Protein AF-A0AAW8AP44-F1 (afdb_monomer)

Solvent-accessible surface area (backbone atoms only — not comparable to full-atom values): 5124 Å² total; per-residue (Å²): 106,72,69,52,53,54,52,52,51,50,49,40,36,72,42,49,36,34,57,89,45,30,62,63,28,42,56,59,47,49,74,76,44,60,76,96,50,34,71,64,47,53,52,55,52,49,56,50,40,51,51,29,45,73,51,39,26,38,32,41,62,49,75,75,46,78,46,77,40,75,96,72,78,40,69,52,76,43,63,50,75,48,75,32,61,50,93,49,74,135

Organism: Klebsiella pneumoniae (NCBI:txid573)

Sequence (90 aa):
SYLQQMALSFIALRLNVSPEIVDASHQALLQYIRPGAQNQMKVILAEEAKLIKKDNVNSAFFQTSVRVWPQYGRVEIRGIRKTWIGNSEP

pLDDT: mean 95.24, std 8.08, range [54.19, 98.62]

Mean predicted aligned error: 3.32 Å

Structure (mmCIF, N/CA/C/O backbone):
data_AF-A0AAW8AP44-F1
#
_entry.id   AF-A0AAW8AP44-F1
#
loop_
_atom_site.group_PDB
_atom_site.id
_atom_site.type_symbol
_atom_site.label_atom_id
_atom_site.label_alt_id
_atom_site.label_comp_id
_atom_site.label_asym_id
_atom_site.label_entity_id
_atom_site.label_seq_id
_atom_site.pdbx_PDB_ins_code
_atom_site.Cartn_x
_atom_site.Cartn_y
_atom_site.Cartn_z
_atom_site.occupancy
_atom_site.B_iso_or_equiv
_atom_site.auth_seq_id
_atom_site.auth_comp_id
_atom_site.auth_asym_id
_atom_site.auth_atom_id
_atom_site.pdbx_PDB_model_num
ATOM 1 N N . SER A 1 1 ? -17.580 4.711 5.734 1.00 87.38 1 SER A N 1
ATOM 2 C CA . SER A 1 1 ? -17.265 4.971 7.161 1.00 87.38 1 SER A CA 1
ATOM 3 C C . SER A 1 1 ? -15.777 5.281 7.317 1.00 87.38 1 SER A C 1
ATOM 5 O O . SER A 1 1 ? -15.026 5.004 6.387 1.00 87.38 1 SER A O 1
ATOM 7 N N . TYR A 1 2 ? -15.333 5.815 8.463 1.00 94.19 2 TYR A N 1
ATOM 8 C CA . TYR A 1 2 ? -13.905 6.079 8.725 1.00 94.19 2 TYR A CA 1
ATOM 9 C C . TYR A 1 2 ? -13.034 4.824 8.552 1.00 94.19 2 TYR A C 1
ATOM 11 O O . TYR A 1 2 ? -12.053 4.839 7.815 1.00 94.19 2 TYR A 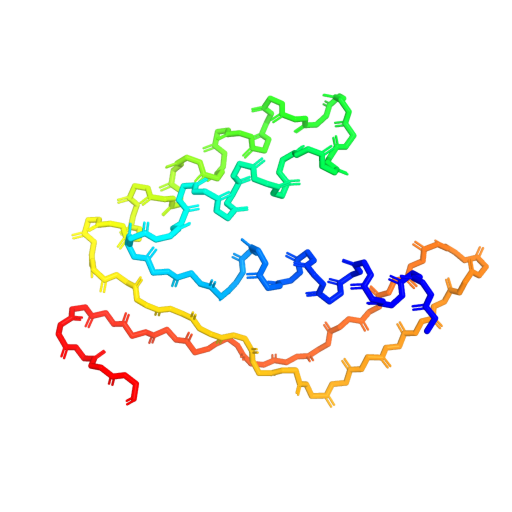O 1
ATOM 19 N N . LEU A 1 3 ? -13.458 3.699 9.141 1.00 95.44 3 LEU A N 1
ATOM 20 C CA . LEU A 1 3 ? -12.742 2.423 9.051 1.00 95.44 3 LEU A CA 1
ATOM 21 C C . LEU A 1 3 ? -12.541 1.966 7.594 1.00 95.44 3 LEU A C 1
ATOM 23 O O . LEU A 1 3 ? -11.466 1.498 7.228 1.00 95.44 3 LEU A O 1
ATOM 27 N N . GLN A 1 4 ? -13.558 2.152 6.747 1.00 97.12 4 GLN A N 1
ATOM 28 C CA . GLN A 1 4 ? -13.470 1.862 5.316 1.00 97.12 4 GLN A CA 1
ATOM 29 C C . GLN A 1 4 ? -12.456 2.757 4.601 1.00 97.12 4 GLN A C 1
ATOM 31 O O . GLN A 1 4 ? -11.662 2.254 3.814 1.00 97.12 4 GLN A O 1
ATOM 36 N N . GLN A 1 5 ? -12.484 4.066 4.861 1.00 96.88 5 GLN A N 1
ATOM 37 C CA . GLN A 1 5 ? -11.565 5.018 4.231 1.00 96.88 5 GLN A CA 1
ATOM 38 C C . GLN A 1 5 ? -10.115 4.705 4.605 1.00 96.88 5 GLN A C 1
ATOM 40 O O . GLN A 1 5 ? -9.271 4.624 3.721 1.00 96.88 5 GLN A O 1
ATOM 45 N N . MET A 1 6 ? -9.847 4.417 5.883 1.00 97.31 6 MET A N 1
ATOM 46 C CA . MET A 1 6 ? -8.518 4.000 6.340 1.00 97.31 6 MET A CA 1
ATOM 47 C C . MET A 1 6 ? -8.043 2.726 5.636 1.00 97.31 6 MET A C 1
ATOM 49 O O . MET A 1 6 ? -6.927 2.683 5.125 1.00 97.31 6 MET A O 1
ATOM 53 N N . ALA A 1 7 ? -8.898 1.703 5.545 1.00 97.56 7 ALA A N 1
ATOM 54 C CA . ALA A 1 7 ? -8.544 0.457 4.872 1.00 97.56 7 ALA A CA 1
ATOM 55 C C . ALA A 1 7 ? -8.247 0.656 3.375 1.00 97.56 7 ALA A C 1
ATOM 57 O O . ALA A 1 7 ? -7.293 0.075 2.859 1.00 97.56 7 ALA A O 1
ATOM 58 N N . LEU A 1 8 ? -9.021 1.499 2.684 1.00 97.50 8 LEU A N 1
ATOM 59 C CA . LEU A 1 8 ? -8.769 1.845 1.282 1.00 97.50 8 LEU A CA 1
ATOM 60 C C . LEU A 1 8 ? -7.437 2.584 1.110 1.00 97.50 8 LEU A C 1
ATOM 62 O O . LEU A 1 8 ? -6.672 2.245 0.208 1.00 97.50 8 LEU A O 1
ATOM 66 N N . SER A 1 9 ? -7.122 3.524 2.005 1.00 97.88 9 SER A N 1
ATOM 67 C CA . SER A 1 9 ? -5.826 4.209 2.015 1.00 97.88 9 SER A CA 1
ATOM 68 C C . SER A 1 9 ? -4.669 3.228 2.212 1.00 97.88 9 SER A C 1
ATOM 70 O O . SER A 1 9 ? -3.672 3.308 1.500 1.00 97.88 9 SER A O 1
ATOM 72 N N . PHE A 1 10 ? -4.804 2.254 3.118 1.00 97.81 10 PHE A N 1
ATOM 73 C CA . PHE A 1 10 ? -3.766 1.242 3.338 1.00 97.81 10 PHE A CA 1
ATOM 74 C C . PHE A 1 10 ? -3.536 0.366 2.107 1.00 97.81 10 PHE A C 1
ATOM 76 O O . PHE A 1 10 ? -2.391 0.084 1.763 1.00 97.81 10 PHE A O 1
ATOM 83 N N . ILE A 1 11 ? -4.607 -0.035 1.416 1.00 97.75 11 ILE A N 1
ATOM 84 C CA . ILE A 1 11 ? -4.501 -0.794 0.167 1.00 97.75 11 ILE A CA 1
ATOM 85 C C . ILE A 1 11 ? -3.797 0.021 -0.919 1.00 97.75 11 ILE A C 1
ATOM 87 O O . ILE A 1 11 ? -2.922 -0.518 -1.592 1.00 97.75 11 ILE A O 1
ATOM 91 N N .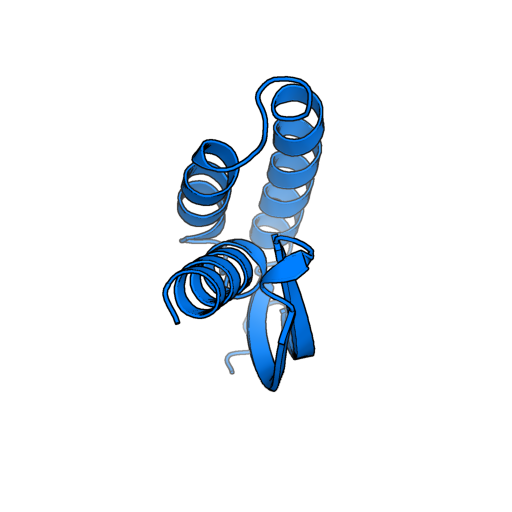 ALA A 1 12 ? -4.115 1.310 -1.058 1.00 97.69 12 ALA A N 1
ATOM 92 C CA . ALA A 1 12 ? -3.444 2.177 -2.021 1.00 97.69 12 ALA A CA 1
ATOM 93 C C . ALA A 1 12 ? -1.941 2.304 -1.720 1.00 97.69 12 ALA A C 1
ATOM 95 O O . ALA A 1 12 ? -1.125 2.040 -2.597 1.00 97.69 12 ALA A O 1
ATOM 96 N N . LEU A 1 13 ? -1.567 2.594 -0.468 1.00 98.31 13 LEU A N 1
ATOM 97 C CA . LEU A 1 13 ? -0.161 2.686 -0.043 1.00 98.31 13 LEU A CA 1
ATOM 98 C C . LEU A 1 13 ? 0.618 1.378 -0.241 1.00 98.31 13 LEU A C 1
ATOM 100 O O . LEU A 1 13 ? 1.842 1.386 -0.349 1.00 98.31 13 LEU A O 1
ATOM 104 N N . ARG A 1 14 ? -0.080 0.241 -0.255 1.00 97.44 14 ARG A N 1
ATOM 105 C CA . ARG A 1 14 ? 0.538 -1.079 -0.340 1.00 97.44 14 ARG A CA 1
ATOM 106 C C . ARG A 1 14 ? 0.631 -1.635 -1.758 1.00 97.44 14 ARG A C 1
ATOM 108 O O . ARG A 1 14 ? 1.568 -2.378 -2.042 1.00 97.44 14 ARG A O 1
ATOM 115 N N . LEU A 1 15 ? -0.379 -1.378 -2.589 1.00 97.69 15 LEU A N 1
ATOM 116 C CA . LEU A 1 15 ? -0.596 -2.080 -3.860 1.00 97.69 15 LEU A CA 1
ATOM 117 C C . LEU A 1 15 ? -0.662 -1.154 -5.082 1.00 97.69 15 LEU A C 1
ATOM 119 O O . LEU A 1 15 ? -0.667 -1.669 -6.198 1.00 97.69 15 LEU A O 1
ATOM 123 N N . ASN A 1 16 ? -0.716 0.169 -4.885 1.00 97.75 16 ASN A N 1
ATOM 124 C CA . ASN A 1 16 ? -0.645 1.161 -5.960 1.00 97.75 16 ASN A CA 1
ATOM 125 C C . ASN A 1 16 ? 0.728 1.830 -5.912 1.00 97.75 16 ASN A C 1
ATOM 127 O O . ASN A 1 16 ? 0.890 2.907 -5.337 1.00 97.75 16 ASN A O 1
ATOM 131 N N . VAL A 1 17 ? 1.732 1.141 -6.445 1.00 98.19 17 VAL A N 1
ATOM 132 C CA . VAL A 1 17 ? 3.137 1.544 -6.329 1.00 98.19 17 VAL A CA 1
ATOM 133 C C . VAL A 1 17 ? 3.867 1.425 -7.660 1.00 98.19 17 VAL A C 1
ATOM 135 O O . VAL A 1 17 ? 3.555 0.555 -8.477 1.00 98.19 17 VAL A O 1
ATOM 138 N N . SER A 1 18 ? 4.856 2.298 -7.821 1.00 97.69 18 SER A N 1
ATOM 139 C CA . SER A 1 18 ? 5.835 2.352 -8.906 1.00 97.69 18 SER A CA 1
ATOM 140 C C . SER A 1 18 ? 7.248 2.466 -8.313 1.00 97.69 18 SER A C 1
ATOM 142 O O . SER A 1 18 ? 7.372 2.718 -7.104 1.00 97.69 18 SER A O 1
ATOM 144 N N . PRO A 1 19 ? 8.325 2.332 -9.108 1.00 97.75 19 PRO A N 1
ATOM 145 C CA . PRO A 1 19 ? 9.692 2.527 -8.620 1.00 97.75 19 PRO A CA 1
ATOM 146 C C . PRO A 1 19 ? 9.921 3.888 -7.954 1.00 97.75 19 PRO A C 1
ATOM 148 O O . PRO A 1 19 ? 10.689 3.977 -6.994 1.00 97.75 19 PRO A O 1
ATOM 151 N N . GLU A 1 20 ? 9.231 4.926 -8.429 1.00 97.94 20 GLU A N 1
ATOM 152 C CA . GLU A 1 20 ? 9.372 6.307 -7.963 1.00 97.94 20 GLU A CA 1
ATOM 153 C C . GLU A 1 20 ? 8.727 6.526 -6.593 1.00 97.94 20 GLU A C 1
ATOM 155 O O . GLU A 1 20 ? 9.250 7.294 -5.787 1.00 97.94 20 GLU A O 1
ATOM 160 N N . ILE A 1 21 ? 7.598 5.862 -6.312 1.00 98.12 21 ILE A N 1
ATOM 161 C CA . ILE A 1 21 ? 6.800 6.142 -5.105 1.00 98.12 21 ILE A CA 1
ATOM 162 C C . ILE A 1 21 ? 6.837 5.036 -4.048 1.00 98.12 21 ILE A C 1
ATOM 164 O O . ILE A 1 21 ? 6.387 5.269 -2.926 1.00 98.12 21 ILE A O 1
ATOM 168 N N . VAL A 1 22 ? 7.352 3.841 -4.369 1.00 98.62 22 VAL A N 1
ATOM 169 C CA . VAL A 1 22 ? 7.242 2.666 -3.485 1.00 98.62 22 VAL A CA 1
ATOM 170 C C . VAL A 1 22 ? 7.809 2.907 -2.084 1.00 98.62 22 VAL A C 1
ATOM 172 O O . VAL A 1 22 ? 7.171 2.522 -1.107 1.00 98.62 22 VAL A O 1
ATOM 175 N N . ASP A 1 23 ? 8.944 3.600 -1.953 1.00 98.50 23 ASP A N 1
ATOM 176 C CA . ASP A 1 23 ? 9.540 3.873 -0.638 1.00 98.50 23 ASP A CA 1
ATOM 177 C C . ASP A 1 23 ? 8.635 4.760 0.219 1.00 98.50 23 ASP A C 1
ATOM 179 O O . ASP A 1 23 ? 8.364 4.440 1.376 1.00 98.50 23 ASP A O 1
ATOM 183 N N . ALA A 1 24 ? 8.155 5.869 -0.352 1.00 98.44 24 ALA A N 1
ATOM 184 C CA . ALA A 1 24 ? 7.317 6.827 0.357 1.00 98.44 24 ALA A CA 1
ATOM 185 C C . ALA A 1 24 ? 5.975 6.193 0.748 1.00 98.44 24 ALA A C 1
ATOM 187 O O . ALA A 1 24 ? 5.532 6.334 1.891 1.00 98.44 24 ALA A O 1
ATOM 188 N N . SER A 1 25 ? 5.365 5.429 -0.163 1.00 98.62 25 SER A N 1
ATOM 189 C CA . SER A 1 25 ? 4.115 4.716 0.103 1.00 98.62 25 SER A CA 1
ATOM 190 C C . SER A 1 25 ? 4.284 3.664 1.205 1.00 98.62 25 SER A C 1
ATOM 192 O O . SER A 1 25 ? 3.496 3.621 2.154 1.00 98.62 25 SER A O 1
ATOM 194 N N . HIS A 1 26 ? 5.348 2.858 1.150 1.00 98.50 26 HIS A N 1
ATOM 195 C CA . HIS A 1 26 ? 5.643 1.854 2.175 1.00 98.50 26 HIS A CA 1
ATOM 196 C C . HIS A 1 26 ? 5.993 2.486 3.532 1.00 98.50 26 HIS A C 1
ATOM 198 O O . HIS A 1 26 ? 5.547 1.995 4.573 1.00 98.50 26 HIS A O 1
ATOM 204 N N . GLN A 1 27 ? 6.736 3.596 3.548 1.00 98.00 27 GLN A N 1
ATOM 205 C CA . GLN A 1 27 ? 7.049 4.331 4.774 1.00 98.00 27 GLN A CA 1
ATOM 206 C C . GLN A 1 27 ? 5.789 4.911 5.424 1.00 98.00 27 GLN A C 1
ATOM 208 O O . GLN A 1 27 ? 5.639 4.818 6.643 1.00 98.00 27 GLN A O 1
ATOM 213 N N . ALA A 1 28 ? 4.873 5.476 4.634 1.00 98.31 28 ALA A N 1
ATOM 214 C CA . ALA A 1 28 ? 3.594 5.967 5.137 1.00 98.31 28 ALA A CA 1
ATOM 215 C C . ALA A 1 28 ? 2.740 4.826 5.712 1.00 98.31 28 ALA A C 1
ATOM 217 O O . ALA A 1 28 ? 2.197 4.960 6.807 1.00 98.31 28 ALA A O 1
ATOM 218 N N . LEU A 1 29 ? 2.679 3.671 5.035 1.00 98.25 29 LEU A N 1
ATOM 219 C CA . LEU A 1 29 ? 1.963 2.494 5.537 1.00 98.25 29 LEU A CA 1
ATOM 220 C C . LEU A 1 29 ? 2.511 2.017 6.889 1.00 98.25 29 LEU A C 1
ATOM 222 O O . LEU A 1 29 ? 1.736 1.666 7.782 1.00 98.25 29 LEU A O 1
ATOM 226 N N . LEU A 1 30 ? 3.837 2.023 7.055 1.00 97.75 30 LEU A N 1
ATOM 227 C CA . LEU A 1 30 ? 4.502 1.544 8.267 1.00 97.75 30 LEU A CA 1
ATOM 228 C C . LEU A 1 30 ? 4.059 2.306 9.529 1.00 97.75 30 LEU A C 1
ATOM 230 O O . LEU A 1 30 ? 3.997 1.705 10.601 1.00 97.75 30 LEU A O 1
ATOM 234 N N . GLN A 1 31 ? 3.682 3.584 9.402 1.00 96.69 31 GLN A N 1
ATOM 235 C CA . GLN A 1 31 ? 3.205 4.411 10.521 1.00 96.69 31 GLN A CA 1
ATOM 236 C C . GLN A 1 31 ? 1.909 3.8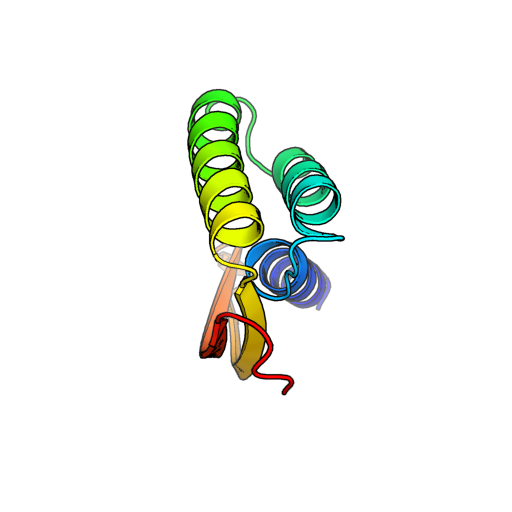84 11.154 1.00 96.69 31 GLN A C 1
ATOM 238 O O . GLN A 1 31 ? 1.643 4.146 12.325 1.00 96.69 31 GLN A O 1
ATOM 243 N N . TYR A 1 32 ? 1.118 3.109 10.407 1.00 97.00 32 TYR A N 1
ATOM 244 C CA . TYR A 1 32 ? -0.160 2.558 10.867 1.00 97.00 32 TYR A CA 1
ATOM 245 C C . TYR A 1 32 ? -0.052 1.121 11.386 1.00 97.00 32 TYR A C 1
ATOM 247 O O . TYR A 1 32 ? -1.035 0.546 11.859 1.00 97.00 32 TYR A O 1
ATOM 255 N N . ILE A 1 33 ? 1.133 0.518 11.309 1.00 96.62 33 ILE A N 1
ATOM 256 C CA . ILE A 1 33 ? 1.362 -0.848 11.772 1.00 96.62 33 ILE A CA 1
ATOM 257 C C . ILE A 1 33 ? 1.666 -0.832 13.262 1.00 96.62 33 ILE A C 1
ATOM 259 O O . ILE A 1 33 ? 2.447 -0.014 13.745 1.00 96.62 33 ILE A O 1
ATOM 263 N N . ARG A 1 34 ? 1.064 -1.773 14.000 1.00 96.19 34 ARG A N 1
ATOM 264 C CA . ARG A 1 34 ? 1.290 -1.930 15.443 1.00 96.19 34 ARG A CA 1
ATOM 265 C C . ARG A 1 34 ? 2.798 -2.018 15.758 1.00 96.19 34 ARG A C 1
ATOM 267 O O . ARG A 1 34 ? 3.485 -2.792 15.084 1.00 96.19 34 ARG A O 1
ATOM 274 N N . PRO A 1 35 ? 3.312 -1.333 16.798 1.00 96.12 35 PRO A N 1
ATOM 275 C CA . PRO A 1 35 ? 4.752 -1.263 17.080 1.00 96.12 35 PRO A CA 1
ATOM 276 C C . PRO A 1 35 ? 5.462 -2.624 17.108 1.00 96.12 35 PRO A C 1
ATOM 278 O O . PRO A 1 35 ? 6.496 -2.798 16.471 1.00 96.12 35 PRO A O 1
ATOM 281 N N . GLY A 1 36 ? 4.852 -3.636 17.739 1.00 97.50 36 GLY A N 1
ATOM 282 C CA . GLY A 1 36 ? 5.421 -4.988 17.829 1.00 97.50 36 GLY A CA 1
ATOM 283 C C . GLY A 1 36 ? 5.574 -5.739 16.496 1.00 97.50 36 GLY A C 1
ATOM 284 O O . GLY A 1 36 ? 6.219 -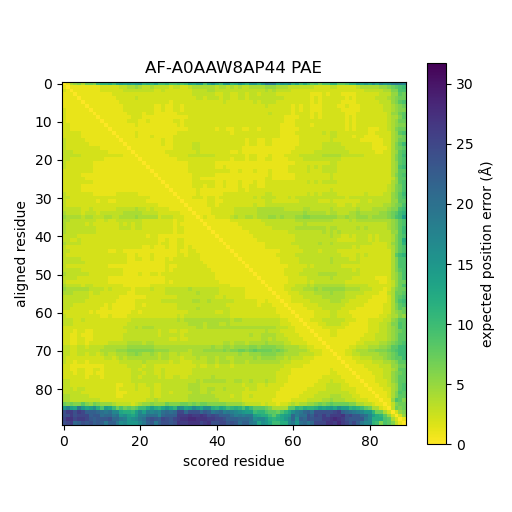6.778 16.469 1.00 97.50 36 GLY A O 1
ATOM 285 N N . ALA A 1 37 ? 5.000 -5.242 15.395 1.00 97.62 37 ALA A N 1
ATOM 286 C CA . ALA A 1 37 ? 5.141 -5.824 14.057 1.00 97.62 37 ALA A CA 1
ATOM 287 C C . ALA A 1 37 ? 5.887 -4.910 13.066 1.00 97.62 37 ALA A C 1
ATOM 289 O O . ALA A 1 37 ? 6.150 -5.330 11.939 1.00 97.62 37 ALA A O 1
ATOM 290 N N . GLN A 1 38 ? 6.242 -3.680 13.459 1.00 97.38 38 GLN A N 1
ATOM 291 C CA . GLN A 1 38 ? 6.862 -2.712 12.548 1.00 97.38 38 GLN A CA 1
ATOM 292 C C . GLN A 1 38 ? 8.225 -3.185 12.039 1.00 97.38 38 GLN A C 1
ATOM 294 O O . GLN A 1 38 ? 8.478 -3.095 10.844 1.00 97.38 38 GLN A O 1
ATOM 299 N N . ASN A 1 39 ? 9.080 -3.741 12.903 1.00 97.25 39 ASN A N 1
ATOM 300 C CA . ASN A 1 39 ? 10.411 -4.206 12.491 1.00 97.25 39 ASN A CA 1
ATOM 301 C C . ASN A 1 39 ? 10.328 -5.307 11.431 1.00 97.25 39 ASN A C 1
ATOM 303 O O . ASN A 1 39 ? 11.007 -5.230 10.411 1.00 97.25 39 ASN A O 1
ATOM 307 N N . GLN A 1 40 ? 9.451 -6.291 11.642 1.00 97.88 40 GLN A N 1
ATOM 308 C CA . GLN A 1 40 ? 9.222 -7.353 10.667 1.00 97.88 40 GLN A CA 1
ATOM 309 C C . GLN A 1 40 ? 8.673 -6.783 9.356 1.00 97.88 40 GLN A C 1
ATOM 311 O O . GLN A 1 40 ? 9.171 -7.121 8.285 1.00 97.88 40 GLN A O 1
ATOM 316 N N . MET A 1 41 ? 7.683 -5.887 9.425 1.00 97.94 41 MET A N 1
ATOM 317 C CA . MET A 1 41 ? 7.115 -5.314 8.209 1.00 97.94 41 MET A CA 1
ATOM 318 C C . MET A 1 41 ? 8.117 -4.436 7.456 1.00 97.94 41 MET A C 1
ATOM 320 O O . MET A 1 41 ? 8.137 -4.453 6.232 1.00 97.94 41 MET A O 1
ATOM 324 N N . LYS A 1 42 ? 8.975 -3.695 8.160 1.00 97.75 42 LYS A N 1
ATOM 325 C CA . LYS A 1 42 ? 10.006 -2.861 7.539 1.00 97.75 42 LYS A CA 1
ATOM 326 C C . LYS A 1 42 ? 10.923 -3.686 6.634 1.00 97.75 42 LYS A C 1
ATOM 328 O O . LYS A 1 42 ? 11.243 -3.230 5.543 1.00 97.75 42 LYS A O 1
ATOM 333 N N . VAL A 1 43 ? 11.308 -4.888 7.068 1.00 98.12 43 VAL A N 1
ATOM 334 C CA . VAL A 1 43 ? 12.120 -5.808 6.256 1.00 98.12 43 VAL A CA 1
ATOM 335 C C . VAL A 1 43 ? 11.351 -6.242 5.008 1.00 98.12 43 VAL A C 1
ATOM 337 O O . VAL A 1 43 ? 11.850 -6.055 3.903 1.00 98.12 43 VAL A O 1
ATOM 340 N N . ILE A 1 44 ? 10.108 -6.711 5.171 1.00 98.12 44 ILE A N 1
ATOM 341 C CA . ILE A 1 44 ? 9.251 -7.153 4.055 1.00 98.12 44 ILE A CA 1
ATOM 342 C C . ILE A 1 44 ? 9.075 -6.036 3.016 1.00 98.12 44 ILE A C 1
ATOM 344 O O . ILE A 1 44 ? 9.301 -6.237 1.826 1.00 98.12 44 ILE A O 1
ATOM 348 N N . LEU A 1 45 ? 8.707 -4.833 3.462 1.00 98.19 45 LEU A N 1
ATOM 349 C CA . LEU A 1 45 ? 8.456 -3.696 2.576 1.00 98.19 45 LEU A CA 1
ATOM 350 C C . LEU A 1 45 ? 9.728 -3.207 1.868 1.00 98.19 45 LEU A C 1
ATOM 352 O O . LEU A 1 45 ? 9.634 -2.713 0.744 1.00 98.19 45 LEU A O 1
ATOM 356 N N . ALA A 1 46 ? 10.898 -3.334 2.502 1.00 98.06 46 ALA A N 1
ATOM 357 C CA . ALA A 1 46 ? 12.178 -2.975 1.897 1.00 98.06 46 ALA A CA 1
ATOM 358 C C . ALA A 1 46 ? 12.609 -3.982 0.819 1.00 98.06 46 ALA A C 1
ATOM 360 O O . ALA A 1 46 ? 13.084 -3.581 -0.245 1.00 98.06 46 ALA A O 1
ATOM 361 N N . GLU A 1 47 ? 12.420 -5.280 1.067 1.00 98.25 47 GLU A N 1
ATOM 362 C CA . GLU A 1 47 ? 12.681 -6.327 0.074 1.00 98.25 47 GLU A CA 1
ATOM 363 C C . GLU A 1 47 ? 11.787 -6.162 -1.158 1.00 98.25 47 GLU A C 1
ATOM 365 O O . GLU A 1 47 ? 12.265 -6.221 -2.291 1.00 98.25 47 GLU A O 1
ATOM 370 N N . GLU A 1 48 ? 10.506 -5.862 -0.954 1.00 96.69 48 GLU A N 1
ATOM 371 C CA . GLU A 1 48 ? 9.582 -5.599 -2.055 1.00 96.69 48 GLU A CA 1
ATOM 372 C C . GLU A 1 48 ? 9.930 -4.336 -2.838 1.00 96.69 48 GLU A C 1
ATOM 374 O O . GLU A 1 48 ? 9.940 -4.371 -4.067 1.00 96.69 48 GLU A O 1
ATOM 379 N N . ALA A 1 49 ? 10.260 -3.236 -2.155 1.00 98.19 49 ALA A N 1
ATOM 380 C CA . ALA A 1 49 ? 10.679 -2.003 -2.816 1.00 98.19 49 ALA A CA 1
ATOM 381 C C . ALA A 1 49 ? 11.928 -2.222 -3.683 1.00 98.19 49 ALA A C 1
ATOM 383 O O . ALA A 1 49 ? 12.018 -1.695 -4.794 1.00 98.19 49 ALA A O 1
ATOM 384 N N . LYS A 1 50 ? 12.870 -3.053 -3.215 1.00 98.19 50 LYS A N 1
ATOM 385 C CA . LYS A 1 50 ? 14.055 -3.439 -3.988 1.00 98.19 50 LYS A CA 1
ATOM 386 C C . LYS A 1 50 ? 13.678 -4.169 -5.278 1.00 98.19 50 LYS A C 1
ATOM 388 O O . LYS A 1 50 ? 14.241 -3.846 -6.320 1.00 98.19 50 LYS A O 1
ATOM 393 N N . LEU A 1 51 ? 12.752 -5.127 -5.220 1.00 96.19 51 LEU A N 1
ATOM 394 C CA . LEU A 1 51 ? 12.288 -5.861 -6.405 1.00 96.19 51 LEU A CA 1
ATOM 395 C C . LEU A 1 51 ? 11.528 -4.950 -7.373 1.00 96.19 51 LEU A C 1
ATOM 397 O O . LEU A 1 51 ? 11.818 -4.950 -8.565 1.00 96.19 51 LEU A O 1
ATOM 401 N N . ILE A 1 52 ? 10.630 -4.112 -6.850 1.00 97.06 52 ILE A N 1
ATOM 402 C CA . ILE A 1 52 ? 9.854 -3.156 -7.647 1.00 97.06 52 ILE A CA 1
ATOM 403 C C . ILE A 1 52 ? 10.772 -2.232 -8.448 1.00 97.06 52 ILE A C 1
ATOM 405 O O . ILE A 1 52 ? 10.575 -2.050 -9.645 1.00 97.06 52 ILE A O 1
ATOM 409 N N . LYS A 1 53 ? 11.815 -1.692 -7.814 1.00 97.25 53 LYS A N 1
ATOM 410 C CA . LYS A 1 53 ? 12.779 -0.818 -8.491 1.00 97.25 53 LYS A CA 1
ATOM 411 C C . LYS A 1 53 ? 13.677 -1.565 -9.462 1.00 97.25 53 LYS A C 1
ATOM 413 O O . LYS A 1 53 ? 13.937 -1.068 -10.550 1.00 97.25 53 LYS A O 1
ATOM 418 N N . LYS A 1 54 ? 14.165 -2.743 -9.065 1.00 96.50 54 LYS A N 1
ATOM 419 C CA . LYS A 1 54 ? 15.062 -3.552 -9.893 1.00 96.50 54 LYS A CA 1
ATOM 420 C C . LYS A 1 54 ? 14.399 -3.937 -11.215 1.00 96.50 54 LYS A C 1
ATOM 422 O O . LYS A 1 54 ? 15.033 -3.828 -12.258 1.00 96.50 54 LYS A O 1
ATOM 427 N N . ASP A 1 55 ? 13.145 -4.372 -11.154 1.00 95.19 55 ASP A N 1
ATOM 428 C CA . ASP A 1 55 ? 12.443 -4.935 -12.307 1.00 95.19 55 ASP A CA 1
ATOM 429 C C . ASP A 1 55 ? 11.528 -3.897 -12.997 1.00 95.19 55 ASP A C 1
ATOM 431 O O . ASP A 1 55 ? 10.753 -4.246 -13.887 1.00 95.19 55 ASP A O 1
ATOM 435 N N . ASN A 1 56 ? 11.629 -2.617 -12.606 1.00 95.00 56 ASN A N 1
ATOM 436 C CA . ASN A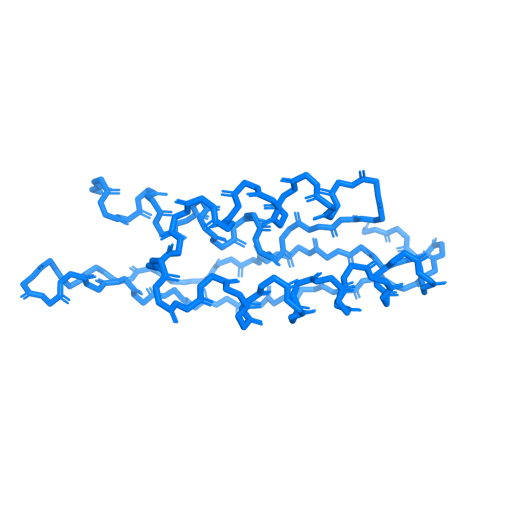 1 56 ? 10.798 -1.509 -13.089 1.00 95.00 56 ASN A CA 1
ATOM 437 C C . ASN A 1 56 ? 9.297 -1.857 -13.060 1.00 95.00 56 ASN A C 1
ATOM 439 O O . ASN A 1 56 ? 8.622 -1.917 -14.088 1.00 95.00 56 ASN A O 1
ATOM 443 N N . VAL A 1 57 ? 8.801 -2.193 -11.869 1.00 95.62 57 VAL A N 1
ATOM 444 C CA . VAL A 1 57 ? 7.448 -2.712 -11.676 1.00 95.62 57 VAL A CA 1
ATOM 445 C C . VAL A 1 57 ? 6.474 -1.588 -11.354 1.00 95.62 57 VAL A C 1
ATOM 447 O O . VAL A 1 57 ? 6.586 -0.935 -10.321 1.00 95.62 57 VAL A O 1
ATOM 450 N N . ASN A 1 58 ? 5.440 -1.450 -12.174 1.00 96.38 58 ASN A N 1
ATOM 451 C CA . ASN A 1 58 ? 4.260 -0.654 -11.864 1.00 96.38 58 ASN A CA 1
ATOM 452 C C . ASN A 1 58 ? 3.122 -1.561 -11.406 1.00 96.38 58 ASN A C 1
ATOM 454 O O . ASN A 1 58 ? 2.946 -2.669 -11.914 1.00 96.38 58 ASN A O 1
ATOM 458 N N . SER A 1 59 ? 2.317 -1.114 -10.4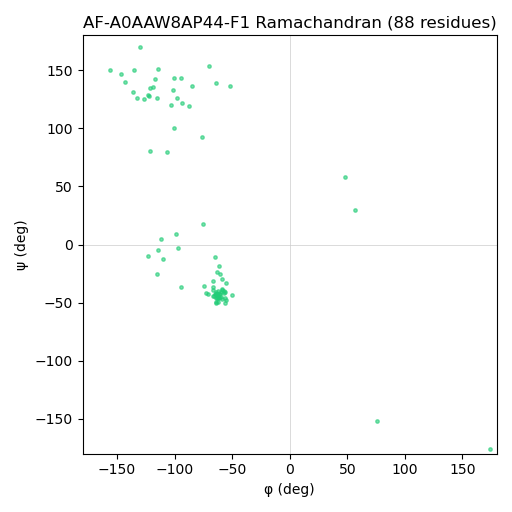48 1.00 97.12 59 SER A N 1
ATOM 459 C CA . SER A 1 59 ? 1.162 -1.884 -9.992 1.00 97.12 59 SER A CA 1
ATOM 460 C C . SER A 1 59 ? -0.007 -1.010 -9.574 1.00 97.12 59 SER A C 1
ATOM 462 O O . SER A 1 59 ? 0.165 0.090 -9.056 1.00 97.12 59 SER A O 1
ATOM 464 N N . ALA A 1 60 ? -1.208 -1.532 -9.812 1.00 97.12 60 ALA A N 1
ATOM 465 C CA . ALA A 1 60 ? -2.455 -0.910 -9.405 1.00 97.12 60 ALA A CA 1
ATOM 466 C C . ALA A 1 60 ? -3.458 -1.976 -8.961 1.00 97.12 60 ALA A C 1
ATOM 468 O O . ALA A 1 60 ? -3.591 -3.041 -9.575 1.00 97.12 60 ALA A O 1
ATOM 469 N N . PHE A 1 61 ? -4.190 -1.677 -7.895 1.00 97.94 61 PHE A N 1
ATOM 470 C CA . PHE A 1 61 ? -5.238 -2.520 -7.350 1.00 97.94 61 PHE A CA 1
ATOM 471 C C . PHE A 1 61 ? -6.622 -1.988 -7.722 1.00 97.94 61 PHE A C 1
ATOM 473 O O . PHE A 1 61 ? -7.025 -0.891 -7.336 1.00 97.94 61 PHE A O 1
ATOM 480 N N . PHE A 1 62 ? -7.381 -2.813 -8.434 1.00 97.25 62 PHE A N 1
ATOM 481 C CA . PHE A 1 62 ? -8.741 -2.527 -8.866 1.00 97.25 62 PHE A CA 1
ATOM 482 C C . PHE A 1 62 ? -9.716 -3.242 -7.937 1.00 97.25 62 PHE A C 1
ATOM 484 O O . PHE A 1 62 ? -9.934 -4.450 -8.054 1.00 97.25 62 PHE A O 1
ATOM 491 N N . GLN A 1 63 ? -10.276 -2.499 -6.984 1.00 96.69 63 GLN A N 1
ATOM 492 C CA . GLN A 1 63 ? -11.262 -3.027 -6.042 1.00 96.69 63 GLN A CA 1
ATOM 493 C C . GLN A 1 63 ? -12.546 -3.477 -6.758 1.00 96.69 63 GLN A C 1
ATOM 495 O O . GLN A 1 63 ? -13.051 -2.792 -7.642 1.00 96.69 63 GLN A O 1
ATOM 500 N N . THR A 1 64 ? -13.099 -4.612 -6.337 1.00 97.62 64 THR A N 1
ATOM 501 C CA . THR A 1 64 ? -14.378 -5.161 -6.817 1.00 97.62 64 THR A CA 1
ATOM 502 C C . THR A 1 64 ? -15.440 -5.207 -5.725 1.00 97.62 64 THR A C 1
ATOM 504 O O . THR A 1 64 ? -16.629 -5.173 -6.024 1.00 97.62 64 THR A O 1
ATOM 507 N N . SER A 1 65 ? -15.045 -5.269 -4.449 1.00 97.94 65 SER A N 1
ATOM 508 C CA . SER A 1 65 ? -15.987 -5.188 -3.332 1.00 97.94 65 SER A CA 1
ATOM 509 C C . SER A 1 65 ? -15.313 -4.703 -2.058 1.00 97.94 65 SER A C 1
ATOM 511 O O . SER A 1 65 ? -14.143 -5.015 -1.818 1.00 97.94 65 SER A O 1
ATOM 513 N N . VAL A 1 66 ? -16.084 -4.018 -1.214 1.00 97.75 66 VAL A N 1
ATOM 514 C CA . VAL A 1 66 ? -15.665 -3.593 0.121 1.00 97.75 66 VAL A CA 1
ATOM 515 C C . VAL A 1 66 ? -16.761 -3.944 1.115 1.00 97.75 66 VAL A C 1
ATOM 517 O O . VAL A 1 66 ? -17.915 -3.55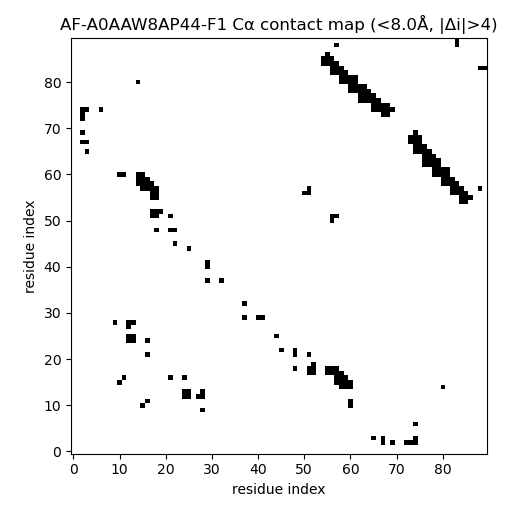4 0.938 1.00 97.75 66 VAL A O 1
ATOM 520 N N . ARG A 1 67 ? -16.404 -4.672 2.172 1.00 97.94 67 ARG A N 1
ATOM 521 C CA . ARG A 1 67 ? -17.316 -5.033 3.257 1.00 97.94 67 ARG A CA 1
ATOM 522 C C . ARG A 1 67 ? -16.725 -4.618 4.593 1.00 97.94 67 ARG A C 1
ATOM 524 O O . ARG A 1 67 ? -15.616 -5.010 4.944 1.00 97.94 67 ARG A O 1
ATOM 531 N N . VAL A 1 68 ? -17.485 -3.834 5.346 1.00 97.62 68 VAL A N 1
ATOM 532 C CA . VAL A 1 68 ? -17.075 -3.336 6.659 1.00 97.62 68 VAL A CA 1
ATOM 533 C C . VAL A 1 68 ? -17.763 -4.161 7.733 1.00 97.62 68 VAL A C 1
ATOM 535 O O . VAL A 1 68 ? -18.975 -4.354 7.686 1.00 97.62 68 VAL A O 1
ATOM 538 N N . TRP A 1 69 ? -16.992 -4.592 8.724 1.00 96.88 69 TRP A N 1
ATOM 539 C CA . TRP A 1 69 ? -17.475 -5.283 9.910 1.00 96.88 69 TRP A CA 1
ATOM 540 C C . TRP A 1 69 ? -17.068 -4.487 11.161 1.00 96.88 69 TRP A C 1
ATOM 542 O O . TRP A 1 69 ? -16.045 -4.797 11.784 1.00 96.88 69 TRP A O 1
ATOM 552 N N . PRO A 1 70 ? -17.816 -3.422 11.516 1.00 94.00 70 PRO A N 1
ATOM 553 C CA . PRO A 1 70 ? -17.419 -2.488 12.569 1.00 94.00 70 PRO A CA 1
ATOM 554 C C . PRO A 1 70 ? -17.229 -3.157 13.930 1.00 94.00 70 PRO A C 1
ATOM 556 O O . PRO A 1 70 ? -16.253 -2.868 14.614 1.00 94.00 70 PRO A O 1
ATOM 559 N N . GLN A 1 71 ? -18.097 -4.111 14.280 1.00 95.75 71 GLN A N 1
ATOM 560 C CA . GLN A 1 71 ? -18.030 -4.858 15.540 1.00 95.75 71 GLN A CA 1
ATOM 561 C C . GLN A 1 71 ? -16.743 -5.684 15.703 1.00 95.75 71 GLN A C 1
ATOM 563 O O . GLN A 1 71 ? -16.391 -6.059 16.815 1.00 95.75 71 GLN A O 1
ATOM 568 N N . TYR A 1 72 ? -16.033 -5.953 14.603 1.00 95.75 72 TYR A N 1
ATOM 569 C CA . TYR A 1 72 ? -14.764 -6.682 14.597 1.00 95.75 72 TYR A CA 1
ATOM 570 C C . TYR A 1 72 ? -13.572 -5.794 14.223 1.00 95.75 72 TYR A C 1
ATOM 572 O O . TYR A 1 72 ? -12.474 -6.313 14.026 1.00 95.75 72 TYR A O 1
ATOM 580 N N . GLY A 1 73 ? -13.777 -4.481 14.044 1.00 94.31 73 GLY A N 1
ATOM 581 C CA . GLY A 1 73 ? -12.735 -3.563 13.576 1.00 94.31 73 GLY A CA 1
ATOM 582 C C . GLY A 1 73 ? -12.118 -3.977 12.235 1.00 94.31 73 GLY A C 1
ATOM 583 O O . GLY A 1 73 ? -10.941 -3.723 11.995 1.00 94.31 73 GLY A O 1
ATOM 584 N N . ARG A 1 74 ? -12.883 -4.659 11.369 1.00 96.25 74 ARG A N 1
ATOM 585 C CA . ARG A 1 74 ? -12.370 -5.298 10.149 1.00 96.25 74 ARG A CA 1
ATOM 586 C C . ARG A 1 74 ? -12.986 -4.696 8.894 1.00 96.25 74 ARG A C 1
ATOM 588 O O . ARG A 1 74 ? -14.187 -4.439 8.838 1.00 96.25 74 ARG A O 1
ATOM 595 N N . VAL A 1 75 ? -12.169 -4.567 7.853 1.00 97.94 75 VAL A N 1
ATOM 596 C CA . VAL A 1 75 ? -12.626 -4.317 6.484 1.00 97.94 75 VAL A CA 1
ATOM 597 C C . VAL A 1 75 ? -12.100 -5.431 5.597 1.00 97.94 75 VAL A C 1
ATOM 599 O O . VAL A 1 75 ? -10.912 -5.738 5.617 1.00 97.94 75 VAL A O 1
ATOM 602 N N . GLU A 1 76 ? -12.994 -6.050 4.842 1.00 97.69 76 GLU A N 1
ATOM 603 C CA . GLU A 1 76 ? -12.651 -6.981 3.777 1.00 97.69 76 GLU A CA 1
ATOM 604 C C . GLU A 1 76 ? -12.701 -6.227 2.450 1.00 97.69 76 GLU A C 1
ATOM 606 O O . GLU A 1 76 ? -13.708 -5.595 2.125 1.00 97.69 76 GLU A O 1
ATOM 611 N N . ILE A 1 77 ? -11.608 -6.285 1.692 1.00 97.81 77 ILE A N 1
ATOM 612 C CA . ILE A 1 77 ? -11.493 -5.667 0.373 1.00 97.81 77 ILE A CA 1
ATOM 613 C C . ILE A 1 77 ? -11.128 -6.772 -0.611 1.00 97.81 77 ILE A C 1
ATOM 615 O O . ILE A 1 77 ? -10.180 -7.523 -0.385 1.00 97.81 77 ILE A O 1
ATOM 619 N N . ARG A 1 78 ? -11.886 -6.873 -1.703 1.00 98.12 78 ARG A N 1
ATOM 620 C CA . ARG A 1 78 ? -11.587 -7.767 -2.829 1.00 98.12 78 ARG A CA 1
ATOM 621 C C . ARG A 1 78 ? -11.288 -6.938 -4.060 1.00 98.12 78 ARG A C 1
ATOM 623 O O . ARG A 1 78 ? -11.809 -5.832 -4.197 1.00 98.12 78 ARG A O 1
ATOM 630 N N . GLY A 1 79 ? -10.466 -7.478 -4.946 1.00 97.44 79 GLY A N 1
ATOM 631 C CA . GLY A 1 79 ? -10.069 -6.809 -6.172 1.00 97.44 79 GLY A CA 1
ATOM 632 C C . GLY A 1 79 ? -9.003 -7.580 -6.930 1.00 97.44 79 GLY A C 1
ATOM 633 O O . GLY A 1 79 ? -8.612 -8.678 -6.533 1.00 97.44 79 GLY A O 1
ATOM 634 N N . ILE A 1 80 ? -8.542 -6.984 -8.021 1.00 98.00 80 ILE A N 1
ATOM 635 C CA . ILE A 1 80 ? -7.499 -7.528 -8.887 1.00 98.00 80 ILE A CA 1
ATOM 636 C C . ILE A 1 80 ? -6.296 -6.596 -8.812 1.00 98.00 80 ILE A C 1
ATOM 638 O O . ILE A 1 80 ? -6.424 -5.399 -9.066 1.00 98.00 80 ILE A O 1
ATOM 642 N N . ARG A 1 81 ? -5.118 -7.142 -8.499 1.00 97.06 81 ARG A N 1
ATOM 643 C CA . ARG A 1 81 ? -3.856 -6.417 -8.663 1.00 97.06 81 ARG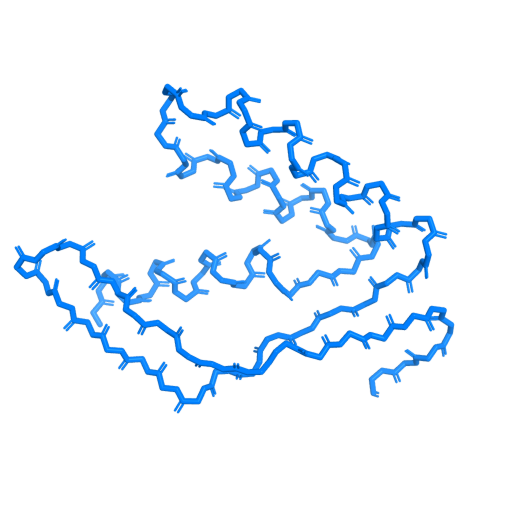 A CA 1
ATOM 644 C C . ARG A 1 81 ? -3.344 -6.643 -10.076 1.00 97.06 81 ARG A C 1
ATOM 646 O O . ARG A 1 81 ? -3.072 -7.782 -10.447 1.00 97.06 81 ARG A O 1
ATOM 653 N N . LYS A 1 82 ? -3.199 -5.566 -10.842 1.00 97.00 82 LYS A N 1
ATOM 654 C CA . LYS A 1 82 ? -2.452 -5.584 -12.098 1.00 97.00 82 LYS A CA 1
ATOM 655 C C . LYS A 1 82 ? -1.024 -5.139 -11.833 1.00 97.00 82 LYS A C 1
ATOM 657 O O . LYS A 1 82 ? -0.780 -4.279 -10.987 1.00 97.00 82 LYS A O 1
ATOM 662 N N . THR A 1 83 ? -0.101 -5.765 -12.542 1.00 95.31 83 THR A N 1
ATOM 663 C CA . THR A 1 83 ? 1.326 -5.504 -12.436 1.00 95.31 83 THR A CA 1
ATOM 664 C C . THR A 1 83 ? 1.896 -5.452 -13.840 1.00 95.31 83 THR A C 1
ATOM 666 O O . THR A 1 83 ? 1.627 -6.344 -14.642 1.00 95.31 83 THR A O 1
ATOM 669 N N . TRP A 1 84 ? 2.675 -4.417 -14.112 1.00 94.69 84 TRP A N 1
ATOM 670 C CA . TRP A 1 84 ? 3.391 -4.220 -15.359 1.00 94.69 84 TRP A CA 1
ATOM 671 C C . TRP A 1 84 ? 4.886 -4.187 -15.058 1.00 94.69 84 TRP A C 1
ATOM 673 O O . TRP A 1 84 ? 5.293 -3.589 -14.066 1.00 94.69 84 TRP A O 1
ATOM 683 N N . ILE A 1 85 ? 5.685 -4.878 -15.867 1.00 91.25 85 ILE A N 1
ATOM 684 C CA . ILE A 1 85 ? 7.124 -5.068 -15.640 1.00 91.25 85 ILE A CA 1
ATOM 685 C C . ILE A 1 85 ? 7.876 -4.500 -16.848 1.00 91.25 85 ILE A C 1
ATOM 687 O O . ILE A 1 85 ? 7.490 -4.759 -17.994 1.00 91.25 85 ILE A O 1
ATOM 691 N N . GLY A 1 86 ? 8.937 -3.730 -16.604 1.00 83.50 86 GLY A N 1
ATOM 692 C CA . GLY A 1 86 ? 9.704 -3.045 -17.651 1.00 83.50 86 GLY A CA 1
ATOM 693 C C . GLY A 1 86 ? 8.988 -1.809 -18.214 1.00 83.50 86 GLY A C 1
ATOM 694 O O . GLY A 1 86 ? 8.170 -1.199 -17.538 1.00 83.50 86 GLY A O 1
ATOM 695 N N . ASN A 1 87 ? 9.257 -1.449 -19.475 1.00 69.69 87 ASN A N 1
ATOM 696 C CA . ASN A 1 87 ? 8.615 -0.307 -20.164 1.00 69.69 87 ASN A CA 1
ATOM 697 C C . ASN A 1 87 ? 7.163 -0.588 -20.601 1.00 69.69 87 ASN A C 1
ATOM 699 O O . ASN A 1 87 ? 6.629 0.079 -21.485 1.00 69.69 87 ASN A O 1
ATOM 703 N N . SER A 1 88 ? 6.542 -1.616 -20.032 1.00 58.34 88 SER A N 1
ATOM 704 C CA . SER A 1 88 ? 5.141 -1.929 -20.270 1.00 58.34 88 SER A CA 1
ATOM 705 C C . SER A 1 88 ? 4.324 -0.915 -19.468 1.00 58.34 88 SER A C 1
ATOM 707 O O . SER A 1 88 ? 4.120 -1.098 -18.272 1.00 58.34 88 SER A O 1
ATOM 709 N N . GLU A 1 89 ? 3.941 0.204 -20.074 1.00 54.19 89 GLU A N 1
ATOM 710 C CA . GLU A 1 89 ? 3.041 1.160 -19.423 1.00 54.19 89 GLU A CA 1
ATOM 711 C C . GLU A 1 89 ? 1.612 0.574 -19.309 1.00 54.19 89 GLU A C 1
ATOM 713 O O . GLU A 1 89 ? 1.256 -0.321 -20.087 1.00 54.19 89 GLU A O 1
ATOM 718 N N . PRO A 1 90 ? 0.811 1.011 -18.316 1.00 56.12 90 PRO A N 1
ATOM 719 C CA . PRO A 1 90 ? -0.602 0.656 -18.176 1.00 56.12 90 PRO A CA 1
ATOM 720 C C . PRO A 1 90 ? -1.493 0.959 -19.379 1.00 56.12 90 PRO A C 1
ATOM 72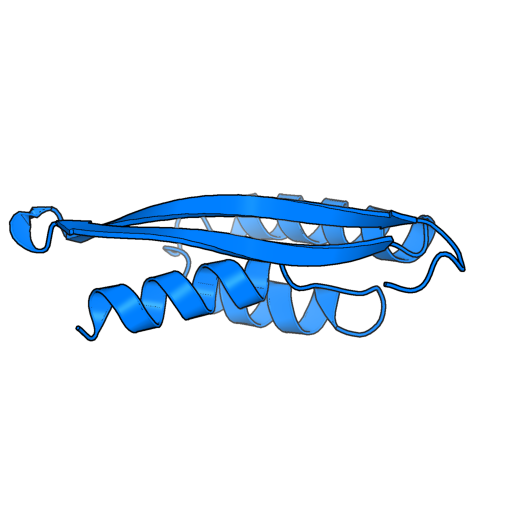2 O O . PRO A 1 90 ? -1.318 2.031 -19.997 1.00 56.12 90 PRO A O 1
#

Radius of gyration: 14.1 Å; Cα contacts (8 Å, |Δi|>4): 114; chains: 1; bounding box: 33×15×38 Å

Foldseek 3Di:
DVLQVVVVLLCCLCFQDWLVCLVVSLVVNLVPDDPVCSVVSVVVSVVVSVVRNVFRKGKDWDWDDWDDDVVVSDIDTDTDMDMDTDPPDD

Secondary structure (DSSP, 8-state):
-HHHHHHHHHHHHHHSB-TTTHHHHHHHHHTTS-HHHHHHHHHHHHHHHHHHHHTTEEEEEEEEEEEEEGGGTEEEEEEEEEEEESS---

InterPro domains:
  IPR007973 Pilus assembly TraE [PF05309] (1-89)
  IPR007973 Pilus assembly TraE [TIGR02761] (1-89)

Nearest PDB structures (foldseek):
  5jbs-assembly1_D  TM=7.733E-01  e=6.780E-02  Brucella suis 1330
  8rtd-assembly1_Y  TM=7.039E-01  e=1.593E-01  Escherichia coli
  5aiw-assembly1_A  TM=5.032E-01  e=3.491E+00  Enterococcus faecalis EnGen0234